Protein AF-A0A7Z9XIZ9-F1 (afdb_monomer)

Secondary structure (DSSP, 8-state):
-HHHHHHHHHHHHHHHHHHHTT--HHHHHHHHHHTT----HHHHHHHHHH-HHHHHHHHHHHHHHH-

pLDDT: mean 88.98, std 5.78, range [56.53, 94.31]

Structure (mmCIF, N/CA/C/O backbone):
data_AF-A0A7Z9XIZ9-F1
#
_entry.id   AF-A0A7Z9XIZ9-F1
#
loop_
_atom_site.group_PDB
_atom_site.id
_atom_site.type_symbol
_atom_site.label_atom_id
_atom_site.label_alt_id
_atom_site.label_comp_id
_atom_site.label_asym_id
_atom_site.label_entity_id
_atom_site.label_seq_id
_atom_site.pdbx_PDB_ins_code
_atom_site.Cartn_x
_atom_site.Cartn_y
_atom_site.Cartn_z
_atom_site.occupancy
_atom_site.B_iso_or_equiv
_atom_site.auth_seq_id
_atom_site.auth_comp_id
_atom_site.auth_asym_id
_atom_site.auth_atom_id
_atom_site.pdbx_PDB_model_num
ATOM 1 N N . ARG A 1 1 ? 18.706 11.777 -5.376 1.00 69.19 1 ARG A N 1
ATOM 2 C CA . ARG A 1 1 ? 17.676 11.759 -6.452 1.00 69.19 1 ARG A CA 1
ATOM 3 C C . ARG A 1 1 ? 16.988 10.394 -6.546 1.00 69.19 1 ARG A C 1
ATOM 5 O O . ARG A 1 1 ? 15.851 10.310 -6.109 1.00 69.19 1 ARG A O 1
ATOM 12 N N . ARG A 1 2 ? 17.717 9.317 -6.874 1.00 81.06 2 ARG A N 1
ATOM 13 C CA . ARG A 1 2 ? 17.204 7.939 -7.055 1.00 81.06 2 ARG A CA 1
ATOM 14 C C . ARG A 1 2 ? 16.191 7.425 -6.003 1.00 81.06 2 ARG A C 1
ATOM 16 O O . ARG A 1 2 ? 15.153 6.892 -6.369 1.00 81.06 2 ARG A O 1
ATOM 23 N N . LYS A 1 3 ? 16.429 7.640 -4.697 1.00 81.56 3 LYS A N 1
ATOM 24 C CA . LYS A 1 3 ? 15.492 7.232 -3.618 1.00 81.56 3 LYS A CA 1
ATOM 25 C C . LYS A 1 3 ? 14.117 7.920 -3.701 1.00 81.56 3 LYS A C 1
ATOM 27 O O . LYS A 1 3 ? 13.097 7.296 -3.421 1.00 81.56 3 LYS A O 1
ATOM 32 N N . ARG A 1 4 ? 14.075 9.200 -4.090 1.00 87.50 4 ARG A N 1
ATOM 33 C CA . ARG A 1 4 ? 12.822 9.960 -4.237 1.00 87.50 4 ARG A CA 1
ATOM 34 C C . ARG A 1 4 ? 12.025 9.467 -5.442 1.00 87.50 4 ARG A C 1
ATOM 36 O O . ARG A 1 4 ? 10.802 9.403 -5.373 1.00 87.50 4 ARG A O 1
ATOM 43 N N . ASP A 1 5 ? 12.726 9.096 -6.507 1.00 91.50 5 ASP A N 1
ATOM 44 C CA . ASP A 1 5 ? 12.120 8.636 -7.755 1.00 91.50 5 ASP A CA 1
ATOM 45 C C . ASP A 1 5 ? 11.467 7.257 -7.564 1.00 91.50 5 ASP A C 1
ATOM 47 O O . ASP A 1 5 ? 10.307 7.077 -7.928 1.00 91.50 5 ASP A O 1
ATOM 51 N N . PHE A 1 6 ? 12.128 6.336 -6.849 1.00 90.25 6 PHE A N 1
ATOM 52 C CA . PHE A 1 6 ? 11.510 5.065 -6.446 1.00 90.25 6 PHE A CA 1
ATOM 53 C C . PHE A 1 6 ? 10.294 5.256 -5.545 1.00 90.25 6 PHE A C 1
ATOM 55 O O . PHE A 1 6 ? 9.267 4.617 -5.756 1.00 90.25 6 PHE A O 1
ATOM 62 N N . ARG A 1 7 ? 10.364 6.178 -4.577 1.00 89.06 7 ARG A N 1
ATOM 63 C CA . ARG A 1 7 ? 9.210 6.466 -3.721 1.00 89.06 7 ARG A CA 1
ATOM 64 C C . ARG A 1 7 ? 8.017 6.973 -4.533 1.00 89.06 7 ARG A C 1
ATOM 66 O O . ARG A 1 7 ? 6.895 6.564 -4.253 1.00 89.06 7 ARG A O 1
ATOM 73 N N . ARG A 1 8 ? 8.244 7.826 -5.538 1.00 91.81 8 ARG A N 1
ATOM 74 C CA . ARG A 1 8 ? 7.184 8.263 -6.462 1.00 91.81 8 ARG A CA 1
ATOM 75 C C . ARG A 1 8 ? 6.611 7.083 -7.241 1.00 91.81 8 ARG A C 1
ATOM 77 O O . ARG A 1 8 ? 5.396 6.946 -7.280 1.00 91.81 8 ARG A O 1
ATOM 84 N N . LEU A 1 9 ? 7.464 6.214 -7.783 1.00 92.62 9 LEU A N 1
ATOM 85 C CA . LEU A 1 9 ? 7.030 5.019 -8.509 1.00 92.62 9 LEU A CA 1
ATOM 86 C C . LEU A 1 9 ? 6.141 4.114 -7.645 1.00 92.62 9 LEU A C 1
ATOM 88 O O . LEU A 1 9 ? 5.078 3.693 -8.095 1.00 92.62 9 LEU A O 1
ATOM 92 N N . TRP A 1 10 ? 6.542 3.847 -6.400 1.00 94.31 10 TRP A N 1
ATOM 93 C CA . TRP A 1 10 ? 5.750 3.038 -5.472 1.00 94.31 10 TRP A CA 1
ATOM 94 C C . TRP A 1 10 ? 4.399 3.679 -5.164 1.00 94.31 10 TRP A C 1
ATOM 96 O O . TRP A 1 10 ? 3.381 3.001 -5.231 1.00 94.31 10 TRP A O 1
ATOM 106 N N . ILE A 1 11 ? 4.367 4.989 -4.900 1.00 92.31 11 ILE A N 1
ATOM 107 C CA . ILE A 1 11 ? 3.110 5.714 -4.665 1.00 92.31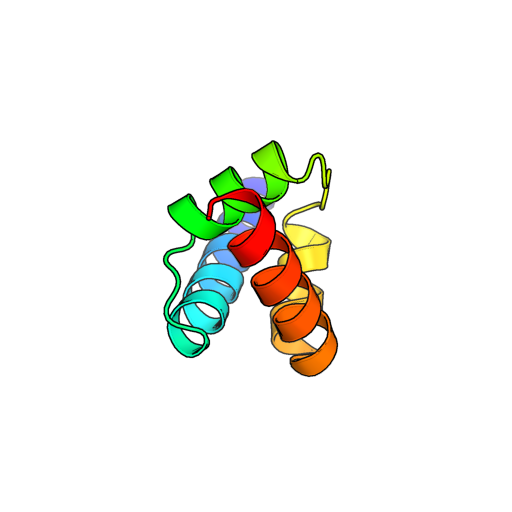 11 ILE A CA 1
ATOM 108 C C . ILE A 1 11 ? 2.192 5.618 -5.887 1.00 92.31 11 ILE A C 1
ATOM 110 O O . ILE A 1 11 ? 1.001 5.371 -5.723 1.00 92.31 11 ILE A O 1
ATOM 114 N N . THR A 1 12 ? 2.724 5.766 -7.103 1.00 93.62 12 THR A N 1
ATOM 115 C CA . THR A 1 12 ? 1.932 5.637 -8.335 1.00 93.62 12 THR A CA 1
ATOM 116 C C . THR A 1 12 ? 1.344 4.235 -8.488 1.00 93.62 12 THR A C 1
ATOM 118 O O . THR A 1 12 ? 0.157 4.116 -8.781 1.00 93.62 12 THR A O 1
ATOM 121 N N . ARG A 1 13 ? 2.135 3.183 -8.236 1.00 93.00 13 ARG A N 1
ATOM 122 C CA . ARG A 1 13 ? 1.667 1.785 -8.285 1.00 93.00 13 ARG A CA 1
ATOM 123 C C . ARG A 1 13 ? 0.559 1.521 -7.267 1.00 93.00 13 ARG A C 1
ATOM 125 O O . ARG A 1 13 ? -0.501 1.032 -7.640 1.00 93.00 13 ARG A O 1
ATOM 132 N N . ILE A 1 14 ? 0.769 1.924 -6.012 1.00 93.44 14 ILE A N 1
ATOM 133 C CA . ILE A 1 14 ? -0.228 1.751 -4.946 1.00 93.44 14 ILE A CA 1
ATOM 134 C C . ILE A 1 14 ? -1.499 2.540 -5.268 1.00 93.44 14 ILE A C 1
ATOM 136 O O . ILE A 1 14 ? -2.588 2.031 -5.060 1.00 93.44 14 ILE A O 1
ATOM 140 N N . ASN A 1 15 ? -1.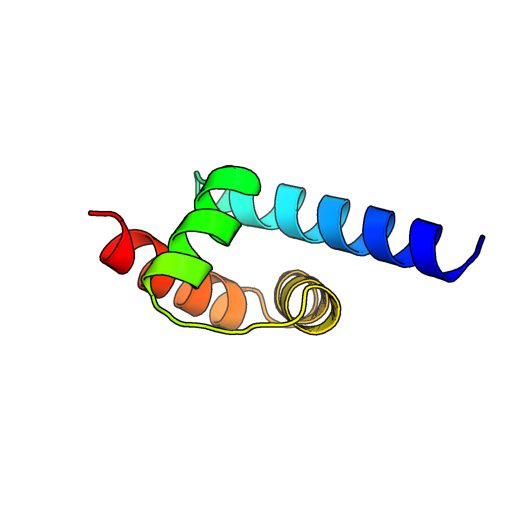389 3.764 -5.791 1.00 94.12 15 ASN A N 1
ATOM 141 C CA . ASN A 1 15 ? -2.553 4.575 -6.157 1.00 94.12 15 ASN A CA 1
ATOM 142 C C . ASN A 1 15 ? -3.365 3.941 -7.298 1.00 94.12 15 ASN A C 1
ATOM 144 O O . ASN A 1 15 ? -4.590 4.002 -7.279 1.00 94.12 15 ASN A O 1
ATOM 148 N N . ALA A 1 16 ? -2.708 3.321 -8.283 1.00 93.12 16 ALA A N 1
ATOM 149 C CA . ALA A 1 16 ? -3.404 2.601 -9.346 1.00 93.12 16 ALA A CA 1
ATOM 150 C C . ALA A 1 16 ? -4.164 1.385 -8.790 1.00 93.12 16 ALA A C 1
ATOM 152 O O . ALA A 1 16 ? -5.359 1.253 -9.046 1.00 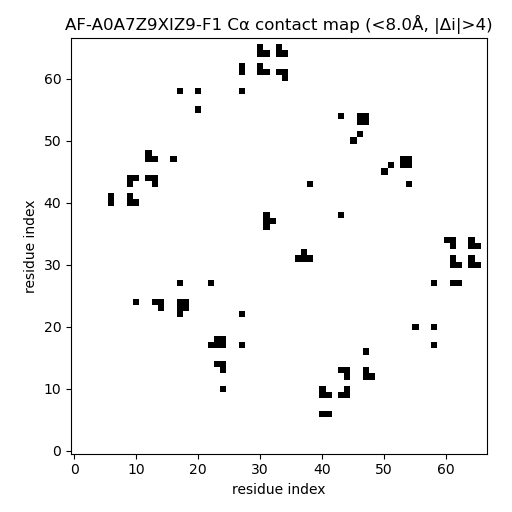93.12 16 ALA A O 1
ATOM 153 N N . ALA A 1 17 ? -3.504 0.560 -7.972 1.00 92.62 17 ALA A N 1
ATOM 154 C CA . ALA A 1 17 ? -4.122 -0.616 -7.366 1.00 92.62 17 ALA A CA 1
ATOM 155 C C . ALA A 1 17 ? -5.233 -0.243 -6.372 1.00 92.62 17 ALA A C 1
ATOM 157 O O . ALA A 1 17 ? -6.338 -0.764 -6.451 1.00 92.62 17 ALA A O 1
ATOM 158 N N . SER A 1 18 ? -5.010 0.735 -5.489 1.00 92.12 18 SER A N 1
ATOM 159 C CA . SER A 1 18 ? -6.020 1.153 -4.509 1.00 92.12 18 SER A CA 1
ATOM 160 C C . SER A 1 18 ? -7.302 1.642 -5.190 1.00 92.12 18 SER A C 1
ATOM 162 O O . SER A 1 18 ? -8.400 1.353 -4.714 1.00 92.12 18 SER A O 1
ATOM 164 N N . ARG A 1 19 ? -7.178 2.338 -6.332 1.00 90.25 19 ARG A N 1
ATOM 165 C CA . ARG A 1 19 ? -8.326 2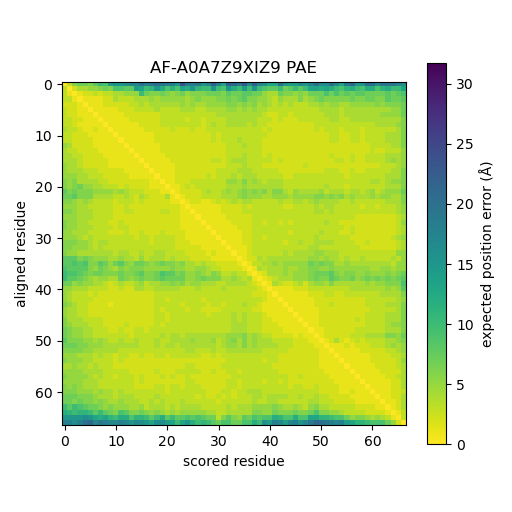.797 -7.127 1.00 90.25 19 ARG A CA 1
ATOM 166 C C . ARG A 1 19 ? -9.160 1.646 -7.679 1.00 90.25 19 ARG A C 1
ATOM 168 O O . ARG A 1 19 ? -10.376 1.791 -7.725 1.00 90.25 19 ARG A O 1
ATOM 175 N N . GLN A 1 20 ? -8.542 0.526 -8.053 1.00 89.88 20 GLN A N 1
ATOM 176 C CA . GLN A 1 20 ? -9.273 -0.661 -8.513 1.00 89.88 20 GLN A CA 1
ATOM 177 C C . GLN A 1 20 ? -10.160 -1.251 -7.406 1.00 89.88 20 GLN A C 1
ATOM 179 O O . GLN A 1 20 ? -11.241 -1.744 -7.696 1.00 89.88 20 GLN A O 1
ATOM 184 N N . HIS A 1 21 ? -9.766 -1.099 -6.138 1.00 88.06 21 HIS A N 1
ATOM 185 C CA . HIS A 1 21 ? -10.552 -1.529 -4.973 1.00 88.06 21 HIS A CA 1
ATOM 186 C C . HIS A 1 21 ? -11.449 -0.422 -4.382 1.00 88.06 21 HIS A C 1
ATOM 188 O O . HIS A 1 21 ? -11.937 -0.551 -3.252 1.00 88.06 21 HIS A O 1
ATOM 194 N N . GLY A 1 22 ? -11.651 0.681 -5.116 1.00 87.94 22 GLY A N 1
ATOM 195 C CA . GLY A 1 22 ? -12.521 1.792 -4.717 1.00 87.94 22 GLY A CA 1
ATOM 196 C C . GLY A 1 22 ? -11.944 2.721 -3.644 1.00 87.94 22 GLY A C 1
ATOM 197 O O . GLY A 1 22 ? -12.683 3.515 -3.066 1.00 87.94 22 GLY A O 1
ATOM 198 N N . MET A 1 23 ? -10.638 2.660 -3.363 1.00 88.88 23 MET A N 1
ATOM 199 C CA . MET A 1 23 ? -10.004 3.436 -2.294 1.00 88.88 23 MET A CA 1
ATOM 200 C C . MET A 1 23 ? -8.919 4.387 -2.820 1.00 88.88 23 MET A C 1
ATOM 202 O O . MET A 1 23 ? -8.121 4.073 -3.707 1.00 88.88 23 MET A O 1
ATOM 206 N N . LYS A 1 24 ? -8.839 5.590 -2.243 1.00 91.31 24 LYS A N 1
ATOM 207 C CA . LYS A 1 24 ? -7.739 6.527 -2.521 1.00 91.31 24 LYS A CA 1
ATOM 208 C C . LYS A 1 24 ? -6.502 6.139 -1.712 1.00 91.31 24 LYS A C 1
ATOM 210 O O . LYS A 1 24 ? -6.619 5.740 -0.558 1.00 91.31 24 LYS A O 1
ATOM 215 N N . TYR A 1 25 ? -5.312 6.360 -2.271 1.00 91.56 25 TYR A N 1
ATOM 216 C CA . TYR A 1 25 ? -4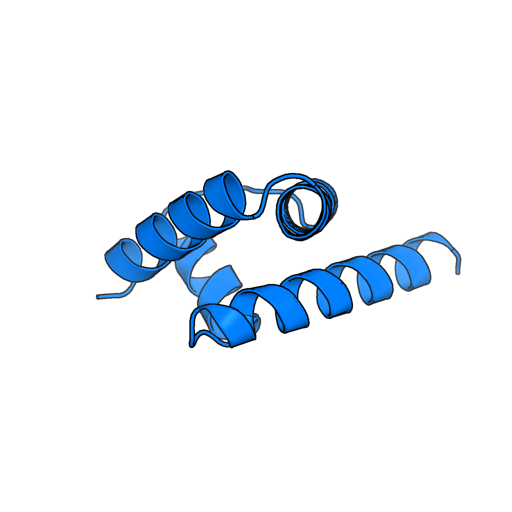.036 6.106 -1.586 1.00 91.56 25 TYR A CA 1
ATOM 217 C C . TYR A 1 25 ? -3.971 6.719 -0.176 1.00 91.56 25 TYR A C 1
ATOM 219 O O . TYR A 1 25 ? -3.537 6.061 0.761 1.00 91.56 25 TYR A O 1
ATOM 227 N N . SER A 1 26 ? -4.412 7.970 -0.003 1.00 89.81 26 SER A N 1
ATOM 228 C CA . SER A 1 26 ? -4.401 8.642 1.304 1.00 89.81 26 SER A CA 1
ATOM 229 C C . SER A 1 26 ? -5.269 7.921 2.333 1.00 89.81 26 SER A C 1
ATOM 231 O O . SER A 1 26 ? -4.837 7.746 3.467 1.00 89.81 26 SER A O 1
ATOM 233 N N . THR A 1 27 ? -6.453 7.468 1.918 1.00 90.75 27 THR A N 1
ATOM 234 C CA . THR A 1 27 ? -7.375 6.697 2.754 1.00 90.75 27 THR A CA 1
ATOM 235 C C . THR A 1 27 ? -6.773 5.343 3.106 1.00 90.75 27 THR A C 1
ATOM 237 O O . THR A 1 27 ? -6.778 4.990 4.273 1.00 90.75 27 THR A O 1
ATOM 240 N N . LEU A 1 28 ? -6.159 4.642 2.145 1.00 91.31 28 LEU A N 1
ATOM 241 C CA . LEU A 1 28 ? -5.491 3.360 2.398 1.00 91.31 28 LEU A CA 1
ATOM 242 C C . LEU A 1 28 ? -4.354 3.499 3.414 1.00 91.31 28 LEU A C 1
ATOM 244 O O . LEU A 1 28 ? -4.244 2.707 4.338 1.00 91.31 28 LEU A O 1
ATOM 248 N N . ILE A 1 29 ? -3.506 4.517 3.269 1.00 90.56 29 ILE A N 1
ATOM 249 C CA . ILE A 1 29 ? -2.388 4.735 4.195 1.00 90.56 29 ILE A CA 1
ATOM 250 C C . ILE A 1 29 ? -2.877 5.147 5.584 1.00 90.56 29 ILE A C 1
ATOM 252 O O . ILE A 1 29 ? -2.276 4.737 6.575 1.00 90.56 29 ILE A O 1
ATOM 256 N N . HIS A 1 30 ? -3.935 5.956 5.666 1.00 90.31 30 HIS A N 1
ATOM 257 C CA . HIS A 1 30 ? -4.558 6.281 6.945 1.00 90.31 30 HIS A CA 1
ATOM 258 C C . HIS A 1 30 ? -5.130 5.022 7.598 1.00 90.31 30 HIS A C 1
ATOM 260 O O . HIS A 1 30 ? -4.804 4.734 8.740 1.00 90.31 30 HIS A O 1
ATOM 266 N N . ALA A 1 31 ? -5.861 4.222 6.832 1.00 90.56 31 ALA A N 1
ATOM 267 C CA . ALA A 1 31 ? -6.469 2.986 7.280 1.00 90.56 31 ALA A CA 1
ATOM 268 C C . ALA A 1 31 ? -5.465 1.942 7.771 1.00 90.56 31 ALA A C 1
ATOM 270 O O . ALA A 1 31 ? -5.643 1.359 8.833 1.00 90.56 31 ALA A O 1
ATOM 271 N N . LEU A 1 32 ? -4.352 1.768 7.056 1.00 90.75 32 LEU A N 1
ATOM 272 C CA . LEU A 1 32 ? -3.256 0.909 7.505 1.00 90.75 32 LEU A CA 1
ATOM 273 C C . LEU A 1 32 ? -2.637 1.402 8.818 1.00 90.75 32 LEU A C 1
ATOM 275 O O . LEU A 1 32 ? -2.209 0.591 9.633 1.00 90.75 32 LEU A O 1
ATOM 279 N N . LYS A 1 33 ? -2.599 2.721 9.037 1.00 89.12 33 LYS A N 1
ATOM 280 C CA . LYS A 1 33 ? -2.108 3.302 10.287 1.00 89.12 33 LYS A CA 1
ATOM 281 C C . LYS A 1 33 ? -3.075 3.042 11.447 1.00 89.12 33 LYS A C 1
ATOM 283 O O . LYS A 1 33 ? -2.601 2.673 12.515 1.00 89.12 33 LYS A O 1
ATOM 288 N N . GLU A 1 34 ? -4.381 3.193 11.232 1.00 89.44 34 GLU A N 1
ATOM 289 C CA . GLU A 1 34 ? -5.413 2.881 12.239 1.00 89.44 34 GLU A CA 1
ATOM 290 C C . GLU A 1 34 ? -5.447 1.379 12.563 1.00 89.44 34 GLU A C 1
ATOM 292 O O . GLU A 1 34 ? -5.515 0.993 13.725 1.00 89.44 34 GLU A O 1
ATOM 297 N N . ALA A 1 35 ? -5.250 0.523 11.555 1.00 87.88 35 ALA A N 1
ATOM 298 C CA . ALA A 1 35 ? -5.077 -0.922 11.724 1.00 87.88 35 ALA A CA 1
ATOM 299 C C . ALA A 1 35 ? -3.758 -1.313 12.429 1.00 87.88 35 ALA A C 1
ATOM 301 O O . ALA A 1 35 ? -3.488 -2.497 12.624 1.00 87.88 35 ALA A O 1
ATOM 302 N N . ASN A 1 36 ? -2.9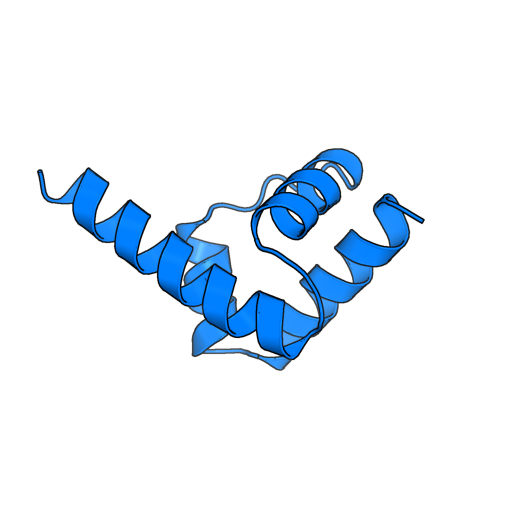05 -0.340 12.769 1.00 86.75 36 ASN A N 1
ATOM 303 C CA . ASN A 1 36 ? -1.569 -0.525 13.340 1.00 86.75 36 ASN A CA 1
ATOM 304 C C . ASN A 1 36 ? -0.627 -1.387 12.467 1.00 86.75 36 ASN A C 1
ATOM 306 O O . ASN A 1 36 ? 0.324 -2.004 12.952 1.00 86.75 36 ASN A O 1
ATOM 310 N N . ILE A 1 37 ? -0.870 -1.411 11.152 1.00 85.19 37 ILE A N 1
ATOM 311 C CA . ILE A 1 37 ? -0.088 -2.155 10.165 1.00 85.19 37 ILE A CA 1
ATOM 312 C C . ILE A 1 37 ? 1.040 -1.260 9.643 1.00 85.19 37 ILE A C 1
ATOM 314 O O . ILE A 1 37 ? 0.851 -0.383 8.795 1.00 85.19 37 ILE A O 1
ATOM 318 N N . GLN A 1 38 ? 2.260 -1.515 10.111 1.00 82.81 38 GLN A N 1
ATOM 319 C CA . GLN A 1 38 ? 3.461 -0.809 9.658 1.00 82.81 38 GLN A CA 1
ATOM 320 C C . GLN A 1 38 ? 4.046 -1.449 8.392 1.00 82.81 38 GLN A C 1
ATOM 322 O O . GLN A 1 38 ? 5.119 -2.048 8.409 1.00 82.81 38 GLN A O 1
ATOM 327 N N . LEU A 1 39 ? 3.326 -1.331 7.273 1.00 82.75 39 LEU A N 1
ATOM 328 C CA . LEU A 1 39 ? 3.771 -1.854 5.980 1.00 82.75 39 LEU A CA 1
ATOM 329 C C . LEU A 1 39 ? 4.574 -0.818 5.188 1.00 82.75 39 LEU A C 1
ATOM 331 O O . LEU A 1 39 ? 4.149 0.321 4.963 1.00 82.75 39 LEU A O 1
ATOM 335 N N . ASP A 1 40 ? 5.739 -1.241 4.705 1.00 87.75 40 ASP A N 1
ATOM 336 C CA . ASP A 1 40 ? 6.593 -0.405 3.877 1.00 87.75 40 ASP A CA 1
ATOM 337 C C . ASP A 1 40 ? 6.010 -0.211 2.475 1.00 87.75 40 ASP A C 1
ATOM 339 O O . ASP A 1 40 ? 5.562 -1.147 1.816 1.00 87.75 40 ASP A O 1
ATOM 343 N N . ARG A 1 41 ? 6.114 1.014 1.948 1.00 89.06 41 ARG A N 1
ATOM 344 C CA . ARG A 1 41 ? 5.586 1.367 0.612 1.00 89.06 41 ARG A CA 1
ATOM 345 C C . ARG A 1 41 ? 6.236 0.571 -0.516 1.00 89.06 41 ARG A C 1
ATOM 347 O O . ARG A 1 41 ? 5.620 0.392 -1.558 1.00 89.06 41 ARG A O 1
ATOM 354 N N . LYS A 1 42 ? 7.475 0.115 -0.319 1.00 90.69 42 LYS A N 1
ATOM 355 C CA . LYS A 1 42 ? 8.158 -0.771 -1.264 1.00 90.69 42 LYS A CA 1
ATOM 356 C C . LYS A 1 42 ? 7.426 -2.107 -1.368 1.00 90.69 42 LYS A C 1
ATOM 358 O O . LYS A 1 42 ? 7.115 -2.522 -2.473 1.00 90.69 42 LYS A O 1
ATOM 363 N N . ILE A 1 43 ? 7.154 -2.736 -0.225 1.00 90.94 43 ILE A N 1
ATOM 364 C CA . ILE A 1 43 ? 6.498 -4.045 -0.145 1.00 90.94 43 ILE A CA 1
ATOM 365 C C . ILE A 1 43 ? 5.048 -3.917 -0.605 1.00 90.94 43 ILE A C 1
ATOM 367 O O . ILE A 1 43 ? 4.599 -4.701 -1.427 1.00 90.94 43 ILE A O 1
ATOM 371 N N . LEU A 1 44 ? 4.348 -2.868 -0.169 1.00 91.25 44 LEU A N 1
ATOM 372 C CA . LEU A 1 44 ? 2.968 -2.619 -0.578 1.00 91.25 44 LEU A CA 1
ATOM 373 C C . LEU A 1 44 ? 2.837 -2.417 -2.099 1.00 91.25 44 LEU A C 1
ATOM 375 O O . LEU A 1 44 ? 1.897 -2.912 -2.710 1.00 91.25 44 LEU A O 1
ATOM 379 N N . ALA A 1 45 ? 3.788 -1.713 -2.721 1.00 92.25 45 ALA A N 1
ATOM 380 C CA . ALA A 1 45 ? 3.818 -1.538 -4.172 1.00 92.25 45 ALA A CA 1
ATOM 381 C C . ALA A 1 45 ? 4.237 -2.803 -4.932 1.00 92.25 45 ALA A C 1
ATOM 383 O O . ALA A 1 45 ? 3.909 -2.921 -6.109 1.00 92.25 45 ALA A O 1
ATOM 384 N N . ASP A 1 46 ? 4.999 -3.692 -4.297 1.00 93.12 46 ASP A N 1
ATOM 385 C CA . ASP A 1 46 ? 5.391 -4.976 -4.873 1.00 93.12 46 ASP A CA 1
ATOM 386 C C . ASP A 1 46 ? 4.220 -5.964 -4.832 1.00 93.12 46 ASP A C 1
ATOM 388 O O . ASP A 1 46 ? 3.859 -6.511 -5.868 1.00 93.12 46 ASP A O 1
ATOM 392 N N . LEU A 1 47 ? 3.535 -6.064 -3.686 1.00 91.62 47 LEU A N 1
ATOM 393 C CA . LEU A 1 47 ? 2.280 -6.806 -3.521 1.00 91.62 47 LEU A CA 1
ATOM 394 C C . LEU A 1 47 ? 1.237 -6.354 -4.545 1.00 91.62 47 LEU A C 1
ATOM 396 O O . LEU A 1 47 ? 0.694 -7.174 -5.269 1.00 91.62 47 LEU A O 1
ATOM 400 N N . ALA A 1 48 ? 1.037 -5.043 -4.695 1.00 90.69 48 ALA A N 1
ATOM 401 C CA . ALA A 1 48 ? 0.094 -4.489 -5.665 1.00 90.69 48 ALA A CA 1
ATOM 402 C C . ALA A 1 48 ? 0.339 -4.929 -7.124 1.00 90.69 48 ALA A C 1
ATOM 404 O O . ALA A 1 48 ? -0.582 -4.870 -7.933 1.00 90.69 48 ALA A O 1
ATOM 405 N N . VAL A 1 49 ? 1.571 -5.309 -7.483 1.00 91.12 49 VAL A N 1
ATOM 406 C CA . VAL A 1 49 ? 1.941 -5.700 -8.854 1.00 91.12 49 VAL A CA 1
ATOM 407 C C . VAL A 1 49 ? 2.063 -7.215 -9.002 1.00 91.12 49 VAL A C 1
ATOM 409 O O . VAL A 1 49 ? 1.585 -7.762 -9.990 1.00 91.12 49 VAL A O 1
ATOM 412 N N . ASN A 1 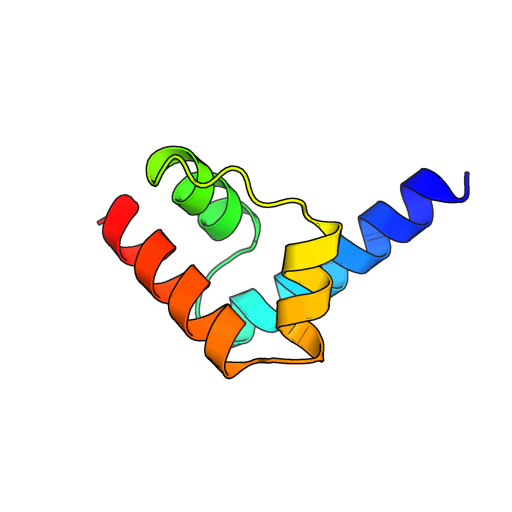50 ? 2.713 -7.878 -8.047 1.00 93.31 50 ASN A N 1
ATOM 413 C CA . ASN A 1 50 ? 3.052 -9.297 -8.131 1.00 93.31 50 ASN A CA 1
ATOM 414 C C . ASN A 1 50 ? 1.970 -10.197 -7.525 1.00 93.31 50 ASN A C 1
ATOM 416 O O . ASN A 1 50 ? 1.823 -11.334 -7.963 1.00 93.31 50 ASN A O 1
ATOM 420 N N . ASP A 1 51 ? 1.216 -9.702 -6.540 1.00 91.88 51 ASP A N 1
ATOM 421 C CA . ASP A 1 51 ? 0.160 -10.461 -5.870 1.00 91.88 51 ASP A CA 1
ATOM 422 C C . ASP A 1 51 ? -1.075 -9.587 -5.566 1.00 91.88 51 ASP A C 1
ATOM 424 O O . ASP A 1 51 ? -1.273 -9.107 -4.440 1.00 91.88 51 ASP A O 1
ATOM 428 N N . PRO A 1 52 ? -1.947 -9.390 -6.572 1.00 88.69 52 PRO A N 1
ATOM 429 C CA . PRO A 1 52 ? -3.171 -8.614 -6.409 1.00 88.69 52 PRO A CA 1
ATOM 430 C C . PRO A 1 52 ? -4.101 -9.167 -5.323 1.00 88.69 52 PRO A C 1
ATOM 432 O O . PRO A 1 52 ? -4.792 -8.388 -4.673 1.00 88.69 52 PRO A O 1
ATOM 435 N N . LYS A 1 53 ? -4.098 -10.489 -5.084 1.00 91.19 53 LYS A N 1
ATOM 436 C CA . LYS A 1 53 ? -4.946 -11.121 -4.060 1.00 91.19 53 LYS A CA 1
ATOM 437 C C . LYS A 1 53 ? -4.468 -10.768 -2.657 1.00 91.19 53 LYS A C 1
ATOM 439 O O . LYS A 1 53 ? -5.275 -10.423 -1.796 1.00 91.19 53 LYS A O 1
ATOM 444 N N . ALA A 1 54 ? -3.157 -10.813 -2.421 1.00 90.88 54 ALA A N 1
ATOM 445 C CA . ALA A 1 54 ? -2.598 -10.376 -1.147 1.00 90.88 54 ALA A CA 1
ATOM 446 C C . ALA A 1 54 ? -2.817 -8.871 -0.923 1.00 90.88 54 ALA A C 1
ATOM 448 O O . ALA A 1 54 ? -3.154 -8.457 0.187 1.00 90.88 54 ALA A O 1
ATOM 449 N N . PHE A 1 55 ? -2.681 -8.047 -1.969 1.00 92.31 55 PHE A N 1
ATOM 450 C CA . PHE A 1 55 ? -2.994 -6.619 -1.876 1.00 92.31 55 PHE A CA 1
ATOM 451 C C . PHE A 1 55 ? -4.471 -6.375 -1.535 1.00 92.31 55 PHE A C 1
ATOM 453 O O . PHE A 1 55 ? -4.762 -5.549 -0.672 1.00 92.31 55 PHE A O 1
ATOM 460 N N . GLU A 1 56 ? -5.394 -7.117 -2.148 1.00 92.12 56 GLU A N 1
ATOM 461 C CA . GLU A 1 56 ? -6.825 -7.045 -1.849 1.00 92.12 56 GLU A CA 1
ATOM 462 C C . GLU A 1 56 ? -7.120 -7.350 -0.377 1.00 92.12 56 GLU A C 1
ATOM 464 O O . GLU A 1 56 ? -7.796 -6.560 0.280 1.00 92.12 56 GLU A O 1
ATOM 469 N N . ALA A 1 57 ? -6.542 -8.421 0.177 1.00 91.75 57 ALA A N 1
ATOM 470 C CA . ALA A 1 57 ? -6.709 -8.763 1.591 1.00 91.75 57 ALA A CA 1
ATOM 471 C C . ALA A 1 57 ? -6.215 -7.643 2.529 1.00 91.75 57 ALA A C 1
ATOM 473 O O . ALA A 1 57 ? -6.853 -7.333 3.540 1.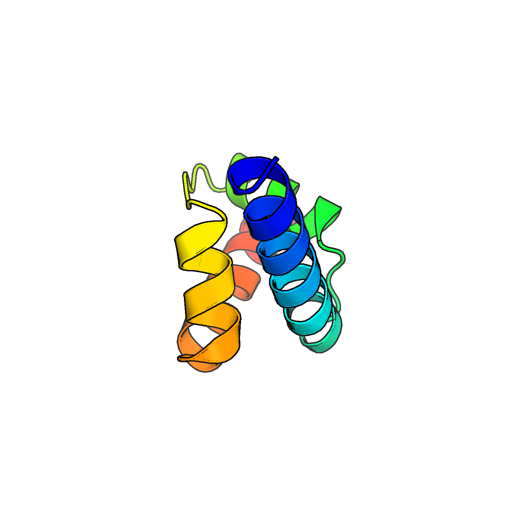00 91.75 57 ALA A O 1
ATOM 474 N N . VAL A 1 58 ? -5.100 -6.992 2.178 1.00 90.31 58 VAL A N 1
ATOM 475 C CA . VAL A 1 58 ? -4.571 -5.836 2.920 1.00 90.31 58 VAL A CA 1
ATOM 476 C C . VAL A 1 58 ? -5.516 -4.638 2.830 1.00 90.31 58 VAL A C 1
ATOM 478 O O . VAL A 1 58 ? -5.767 -3.985 3.843 1.00 90.31 58 VAL A O 1
ATOM 481 N N . VAL A 1 59 ? -6.052 -4.341 1.642 1.00 90.94 59 VAL A N 1
ATOM 482 C CA . VAL A 1 59 ? -7.029 -3.257 1.456 1.00 90.94 59 VAL A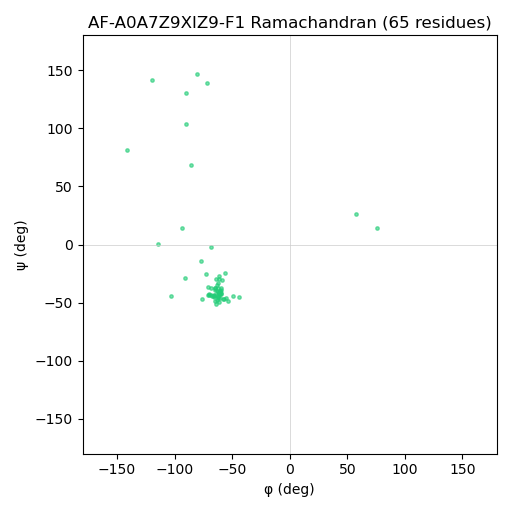 CA 1
ATOM 483 C C . VAL A 1 59 ? -8.305 -3.535 2.246 1.00 90.94 59 VAL A C 1
ATOM 485 O O . VAL A 1 59 ? -8.844 -2.611 2.849 1.00 90.94 59 VAL A O 1
ATOM 488 N N . GLU A 1 60 ? -8.771 -4.779 2.276 1.00 91.06 60 GLU A N 1
ATOM 489 C CA . GLU A 1 60 ? -9.977 -5.166 3.006 1.00 91.06 60 GLU A CA 1
ATOM 490 C C . GLU A 1 60 ? -9.785 -5.046 4.522 1.00 91.06 60 GLU A C 1
ATOM 492 O O . GLU A 1 60 ? -10.601 -4.435 5.209 1.00 91.06 60 GLU A O 1
ATOM 497 N N . THR A 1 61 ? -8.642 -5.509 5.032 1.00 89.56 61 THR A N 1
ATOM 498 C CA . THR A 1 61 ? -8.266 -5.333 6.445 1.00 89.56 61 THR A CA 1
ATOM 499 C C . THR A 1 61 ? -8.181 -3.847 6.804 1.00 89.56 61 THR A C 1
ATOM 501 O O . THR A 1 61 ? -8.657 -3.417 7.852 1.00 89.56 61 THR A O 1
ATOM 504 N N . ALA A 1 62 ? -7.611 -3.034 5.911 1.00 89.75 62 ALA A N 1
ATOM 505 C CA . ALA A 1 62 ? -7.536 -1.593 6.099 1.00 89.75 62 ALA A CA 1
ATOM 506 C C . ALA A 1 62 ? -8.937 -0.950 6.102 1.00 89.75 62 ALA A C 1
ATOM 508 O O . ALA A 1 62 ? -9.224 -0.128 6.967 1.00 89.75 62 ALA A O 1
ATOM 509 N N . LYS A 1 63 ? -9.838 -1.339 5.188 1.00 87.31 63 LYS A N 1
ATOM 510 C CA . LYS A 1 63 ? -11.232 -0.854 5.169 1.00 87.31 63 LYS A CA 1
ATOM 511 C C . LYS A 1 63 ? -11.932 -1.094 6.503 1.00 87.31 63 LYS A C 1
ATOM 513 O O . LYS A 1 63 ? -12.541 -0.167 7.024 1.00 87.31 63 LYS A O 1
ATOM 518 N N . GLN A 1 64 ? -11.791 -2.293 7.063 1.00 87.38 64 GLN A N 1
ATOM 519 C CA . GLN A 1 64 ? -12.408 -2.659 8.340 1.00 87.38 64 GLN A CA 1
ATOM 520 C C . GLN A 1 64 ? -11.920 -1.802 9.514 1.00 87.38 64 GLN A C 1
ATOM 522 O O . GLN A 1 64 ? -12.682 -1.563 10.441 1.00 87.38 64 GLN A O 1
ATOM 527 N N . ALA A 1 65 ? -10.681 -1.306 9.474 1.00 83.69 65 ALA A N 1
ATOM 528 C CA . ALA A 1 65 ? -10.125 -0.478 10.543 1.00 83.69 65 ALA A CA 1
ATOM 529 C C . ALA A 1 65 ? -10.614 0.984 10.541 1.00 83.69 65 ALA A C 1
ATOM 531 O O . ALA A 1 65 ? -10.377 1.694 11.513 1.00 83.69 65 ALA A O 1
ATOM 532 N N . VAL A 1 66 ? -11.242 1.456 9.456 1.00 75.38 66 VAL A N 1
ATOM 533 C CA . VAL A 1 66 ? -11.748 2.844 9.319 1.00 75.38 66 VAL A CA 1
ATOM 534 C C . VAL A 1 66 ? -13.280 2.895 9.235 1.00 75.38 66 VAL A C 1
ATOM 536 O O . VAL A 1 66 ? -13.849 3.979 9.109 1.00 75.38 66 VAL A O 1
ATOM 539 N N . SER A 1 67 ? -13.948 1.739 9.296 1.00 56.53 67 SER A N 1
ATOM 540 C CA . SER A 1 67 ? -15.410 1.629 9.379 1.00 56.53 67 SER A CA 1
ATOM 541 C C . SER A 1 67 ? -15.931 1.764 10.802 1.00 56.53 67 SER A C 1
ATOM 543 O O . SER A 1 67 ? -15.239 1.318 11.740 1.00 56.53 67 SER A O 1
#

Solvent-accessible surface area (backbone atoms only — not comparable to full-atom values): 3635 Å² total; per-residue (Å²): 112,71,70,60,54,52,52,50,52,25,50,52,44,34,36,56,45,31,47,76,75,76,35,53,48,69,56,51,55,50,16,25,54,66,55,68,50,90,72,52,59,67,58,52,26,43,32,43,69,78,32,56,65,63,35,47,54,52,53,52,55,17,51,62,48,70,104

Radius of gyration: 11.31 Å; Cα contacts (8 Å, |Δi|>4): 56; chains: 1; bounding box: 33×23×23 Å

Mean predicted aligned error: 3.66 Å

Foldseek 3Di:
DVVVVVLVVLLVLLQVLQVVVVHGSVLLVVLCVLLVNPDDSNVLSVCSPVPSPVNNVSSVSSVVSVD

Nearest PDB structures (foldseek):
  7rqa-assembly1_1U  TM=9.873E-01  e=1.291E-06  Thermus thermophilus HB8
  8ana-assembly1_p  TM=9.973E-01  e=1.930E-06  Escherichia coli BW25113
  5gad-assembly1_R  TM=9.945E-01  e=2.294E-06  Escherichia coli
  7abz-assembly1_Q  TM=9.955E-01  e=4.846E-06  Escherichia coli K-12
  8a57-assembly1_T  TM=9.991E-01  e=6.461E-06  Listeria monocytogenes EGD-e

Sequence (67 aa):
RRKRDFRRLWITRINAASRQHGMKYSTLIHALKEANIQLDRKILADLAVNDPKAFEAVVETAKQAVS